Protein AF-A0A2V4MYR5-F1 (afdb_monomer_lite)

Sequence (135 aa):
MKLALVRPETSTVPAGGVGLDTWQRWLEDAIDRDWRPTEWDAEALLFTGDPDNPRTRAYVCRTVSCSTVVHTRSFCTKCMEKFKASGLSAEVFAAQYDRRAVVTKAGQAPSRCRVERGDAHCGYPSSAKGICVEH

Structure (mmCIF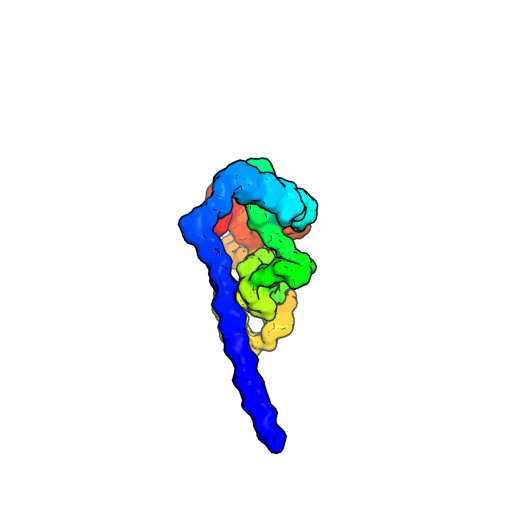, N/CA/C/O backbone):
data_AF-A0A2V4MYR5-F1
#
_entry.id   AF-A0A2V4MYR5-F1
#
loop_
_atom_site.group_PDB
_atom_site.id
_atom_site.type_symbol
_atom_site.label_atom_id
_atom_site.label_alt_id
_atom_site.label_comp_id
_atom_site.label_asym_id
_atom_site.label_entity_id
_atom_site.label_seq_id
_atom_site.pdbx_PDB_ins_code
_atom_site.Cartn_x
_atom_site.Cartn_y
_atom_site.Cartn_z
_atom_site.occupancy
_atom_site.B_iso_or_equiv
_atom_site.auth_seq_id
_atom_site.auth_comp_id
_atom_site.auth_asym_id
_atom_site.auth_atom_id
_atom_site.pdbx_PDB_model_num
ATOM 1 N N . MET A 1 1 ? 44.864 -32.798 9.128 1.00 43.50 1 MET A N 1
ATOM 2 C CA . MET A 1 1 ? 44.105 -32.321 7.950 1.00 43.50 1 MET A CA 1
ATOM 3 C C . MET A 1 1 ? 44.627 -30.944 7.569 1.00 43.50 1 MET A C 1
ATOM 5 O O . MET A 1 1 ? 44.520 -30.039 8.383 1.00 43.50 1 MET A O 1
ATOM 9 N N . LYS A 1 2 ? 45.262 -30.792 6.400 1.00 41.47 2 LYS A N 1
ATOM 10 C CA . LYS A 1 2 ? 45.680 -29.480 5.878 1.00 41.47 2 LYS A CA 1
ATOM 11 C C . LYS A 1 2 ? 44.521 -28.902 5.062 1.00 41.47 2 LYS A C 1
ATOM 13 O O . LYS A 1 2 ? 44.135 -29.505 4.068 1.00 41.47 2 LYS A O 1
ATOM 18 N N . LEU A 1 3 ? 43.973 -27.768 5.494 1.00 42.84 3 LEU A N 1
ATOM 19 C CA . LEU A 1 3 ? 43.072 -26.956 4.677 1.00 42.84 3 LEU A CA 1
ATOM 20 C C . LEU A 1 3 ? 43.884 -26.339 3.533 1.00 42.84 3 LEU A C 1
ATOM 22 O O . LEU A 1 3 ? 44.833 -25.595 3.777 1.00 42.84 3 LEU A O 1
ATOM 26 N N . ALA A 1 4 ? 43.530 -26.676 2.295 1.00 49.75 4 ALA A N 1
ATOM 27 C CA . ALA A 1 4 ? 44.041 -25.991 1.118 1.00 49.75 4 ALA A CA 1
ATOM 28 C C . ALA A 1 4 ? 43.312 -24.648 0.984 1.00 49.75 4 ALA A C 1
ATOM 30 O O . ALA A 1 4 ? 42.090 -24.606 0.854 1.00 49.75 4 ALA A O 1
ATOM 31 N N . LEU A 1 5 ? 44.065 -23.550 1.036 1.00 52.22 5 LEU A N 1
ATOM 32 C CA . LEU A 1 5 ? 43.575 -22.230 0.658 1.00 52.22 5 LEU A CA 1
ATOM 33 C C . LEU A 1 5 ? 43.336 -22.232 -0.856 1.00 52.22 5 LEU A C 1
ATOM 35 O O . LEU A 1 5 ? 44.287 -22.271 -1.637 1.00 52.22 5 LEU A O 1
ATOM 39 N N . VAL A 1 6 ? 42.069 -22.202 -1.266 1.00 58.16 6 VAL A N 1
ATOM 40 C CA . VAL A 1 6 ? 41.689 -21.927 -2.655 1.00 58.16 6 VAL A CA 1
ATOM 41 C C . VAL A 1 6 ? 42.077 -20.475 -2.943 1.00 58.16 6 VAL A C 1
ATOM 43 O O . VAL A 1 6 ? 41.548 -19.552 -2.325 1.00 58.16 6 VAL A O 1
ATOM 46 N N . ARG A 1 7 ? 43.052 -20.263 -3.834 1.00 58.53 7 ARG A N 1
ATOM 47 C CA . ARG A 1 7 ? 43.375 -18.921 -4.340 1.00 58.53 7 ARG A CA 1
ATOM 48 C C . ARG A 1 7 ? 42.196 -18.440 -5.194 1.00 58.53 7 ARG A C 1
ATOM 50 O O . ARG A 1 7 ? 41.736 -19.223 -6.021 1.00 58.53 7 ARG A O 1
ATOM 57 N N . PRO A 1 8 ? 41.724 -17.191 -5.043 1.00 53.50 8 PRO A N 1
ATOM 58 C CA . PRO A 1 8 ? 40.751 -16.645 -5.974 1.00 53.50 8 PRO A CA 1
ATOM 59 C C . PRO A 1 8 ? 41.404 -16.583 -7.355 1.00 53.50 8 PRO A C 1
ATOM 61 O O . PRO A 1 8 ? 42.476 -15.992 -7.518 1.00 53.50 8 PRO A O 1
ATOM 64 N N . GLU A 1 9 ? 40.789 -17.236 -8.336 1.00 53.41 9 GLU A N 1
ATOM 65 C CA . GLU A 1 9 ? 41.165 -17.069 -9.731 1.00 53.41 9 GLU A CA 1
ATOM 66 C C . GLU A 1 9 ? 40.934 -15.603 -10.093 1.00 53.41 9 GLU A C 1
ATOM 68 O O . GLU A 1 9 ? 39.824 -15.074 -10.008 1.00 53.41 9 GLU A O 1
ATOM 73 N N . THR A 1 10 ? 42.015 -14.909 -10.435 1.00 54.22 10 THR A N 1
ATOM 74 C CA . THR A 1 10 ? 41.955 -13.564 -10.994 1.00 54.22 10 THR A CA 1
ATOM 75 C C . THR A 1 10 ? 41.253 -13.644 -12.342 1.00 54.22 10 THR A C 1
ATOM 77 O O . THR A 1 10 ? 41.885 -13.940 -13.356 1.00 54.22 10 THR A O 1
ATOM 80 N N . SER A 1 11 ? 39.945 -13.383 -12.343 1.00 53.16 11 SER A N 1
ATOM 81 C CA . SER A 1 11 ? 39.173 -13.121 -13.553 1.00 53.16 11 SER A CA 1
ATOM 82 C C . SER A 1 11 ? 39.761 -11.883 -14.225 1.00 53.16 11 SER A C 1
ATOM 84 O O . SER A 1 11 ? 39.562 -10.753 -13.778 1.00 53.16 11 SER A O 1
ATOM 86 N N . THR A 1 12 ? 40.546 -12.098 -15.276 1.00 51.66 12 THR A N 1
ATOM 87 C CA . THR A 1 12 ? 41.068 -11.036 -16.133 1.00 51.66 12 THR A CA 1
ATOM 88 C C . THR A 1 12 ? 39.915 -10.525 -16.987 1.00 51.66 12 THR A C 1
ATOM 90 O O . THR A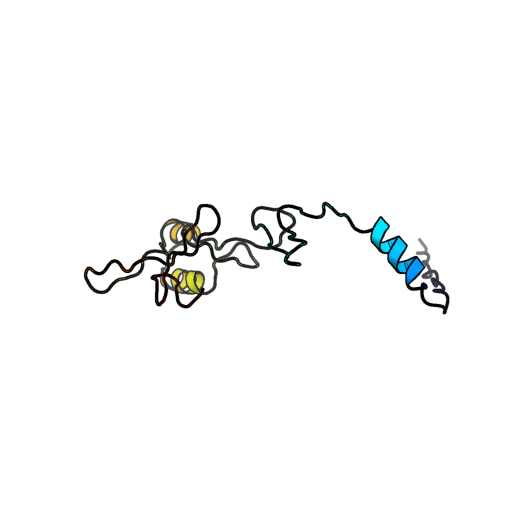 1 12 ? 39.597 -11.082 -18.031 1.00 51.66 12 THR A O 1
ATOM 93 N N . VAL A 1 13 ? 39.243 -9.473 -16.517 1.00 60.22 13 VAL A N 1
ATOM 94 C CA . VAL A 1 13 ? 38.297 -8.724 -17.350 1.00 60.22 13 VAL A CA 1
ATOM 95 C C . VAL A 1 13 ? 39.127 -7.982 -18.406 1.00 60.22 13 VAL A C 1
ATOM 97 O O . VAL A 1 13 ? 39.997 -7.194 -18.024 1.00 60.22 13 VAL A O 1
ATOM 100 N N . PRO A 1 14 ? 38.942 -8.235 -19.714 1.00 59.19 14 PRO A N 1
ATOM 101 C CA . PRO A 1 14 ? 39.683 -7.519 -20.743 1.00 59.19 14 PRO A CA 1
ATOM 102 C C . PRO A 1 14 ? 39.394 -6.014 -20.651 1.00 59.19 14 PRO A C 1
ATOM 104 O O . PRO A 1 14 ? 38.256 -5.596 -20.463 1.00 59.19 14 PRO A O 1
ATOM 107 N N . ALA A 1 15 ? 40.437 -5.194 -20.798 1.00 59.56 15 ALA A N 1
ATOM 108 C CA . ALA A 1 15 ? 40.389 -3.734 -20.645 1.00 59.56 15 ALA A CA 1
ATOM 109 C C . ALA A 1 15 ? 39.614 -2.989 -21.758 1.00 59.56 15 ALA A C 1
ATOM 111 O O . ALA A 1 15 ? 39.602 -1.761 -21.788 1.00 59.56 15 ALA A O 1
ATOM 112 N N . GLY A 1 16 ? 38.966 -3.714 -22.672 1.00 63.62 16 GLY A N 1
ATOM 113 C CA . GLY A 1 16 ? 37.996 -3.167 -23.612 1.00 63.62 16 GLY A CA 1
ATOM 114 C C . GLY A 1 16 ? 36.600 -3.478 -23.098 1.00 63.62 16 GLY A C 1
ATOM 115 O O . GLY A 1 16 ? 36.233 -4.647 -23.007 1.00 63.62 16 GLY A O 1
ATOM 116 N N . GLY A 1 17 ? 35.831 -2.448 -22.743 1.00 67.12 17 GLY A N 1
ATOM 117 C CA . GLY A 1 17 ? 34.421 -2.628 -22.405 1.00 67.12 17 GLY A CA 1
ATOM 118 C C . GLY A 1 17 ? 33.679 -3.382 -23.513 1.00 67.12 17 GLY A C 1
ATOM 119 O O . GLY A 1 17 ? 34.052 -3.321 -24.685 1.00 67.12 17 GLY A O 1
ATOM 120 N N . VAL A 1 18 ? 32.621 -4.105 -23.149 1.00 79.25 18 VAL A N 1
ATOM 121 C CA . VAL A 1 18 ? 31.697 -4.677 -24.135 1.00 79.25 18 VAL A CA 1
ATOM 122 C C . VAL A 1 18 ? 31.158 -3.550 -25.015 1.00 79.25 18 VAL A C 1
ATOM 124 O O . VAL A 1 18 ? 30.590 -2.585 -24.508 1.00 79.25 18 VAL A O 1
ATOM 127 N N . GLY A 1 19 ? 31.363 -3.657 -26.332 1.00 87.44 19 GLY A N 1
ATOM 128 C CA . GLY A 1 19 ? 30.783 -2.714 -27.287 1.00 87.44 19 GLY A CA 1
ATOM 129 C C . GLY A 1 19 ? 29.263 -2.661 -27.124 1.00 87.44 19 GLY A C 1
ATOM 130 O O . GLY A 1 19 ? 28.642 -3.693 -26.854 1.00 87.44 19 GLY A O 1
ATOM 131 N N . LEU A 1 20 ? 28.675 -1.471 -27.283 1.00 88.44 20 LEU A N 1
ATOM 132 C CA . LEU A 1 20 ? 27.252 -1.228 -27.017 1.00 88.44 20 LEU A CA 1
ATOM 133 C C . LEU A 1 20 ? 26.336 -2.206 -27.768 1.00 88.44 20 LEU A C 1
ATOM 135 O O . LEU A 1 20 ? 25.428 -2.754 -27.159 1.00 88.44 20 LEU A O 1
ATOM 139 N N . ASP A 1 21 ? 26.632 -2.528 -29.028 1.00 90.44 21 ASP A N 1
ATOM 140 C CA . ASP A 1 21 ? 25.829 -3.469 -29.829 1.00 90.44 21 ASP A CA 1
ATOM 141 C C . ASP A 1 21 ? 25.882 -4.912 -29.303 1.00 90.44 21 ASP A C 1
ATOM 143 O O . ASP A 1 21 ? 24.924 -5.682 -29.395 1.00 90.44 21 ASP A O 1
ATOM 147 N N . THR A 1 22 ? 27.030 -5.320 -28.762 1.00 90.62 22 THR A N 1
ATOM 148 C CA . THR A 1 22 ? 27.188 -6.642 -28.142 1.00 90.62 22 THR A CA 1
ATOM 149 C C . THR A 1 22 ? 26.451 -6.690 -26.815 1.00 90.62 22 THR A C 1
ATOM 151 O O . THR A 1 22 ? 25.773 -7.674 -26.528 1.00 90.62 22 THR A O 1
ATOM 154 N N . TRP A 1 23 ? 26.539 -5.615 -26.037 1.00 88.81 23 TRP A N 1
ATOM 155 C CA . TRP A 1 23 ? 25.783 -5.478 -24.805 1.00 88.81 23 TRP A CA 1
ATOM 156 C C . TRP A 1 23 ? 24.269 -5.471 -25.082 1.00 88.81 23 TRP A C 1
ATOM 158 O O . TRP A 1 23 ? 23.521 -6.150 -24.383 1.00 88.81 23 TRP A O 1
ATOM 168 N N . GLN A 1 24 ? 23.810 -4.766 -26.122 1.00 91.44 24 GLN A N 1
ATOM 169 C CA . GLN A 1 24 ? 22.384 -4.630 -26.432 1.00 91.44 24 GLN A CA 1
ATOM 170 C C . GLN A 1 24 ? 21.779 -5.969 -26.841 1.00 91.44 24 GLN A C 1
ATOM 172 O O . GLN A 1 24 ? 20.750 -6.358 -26.298 1.00 91.44 24 GLN A O 1
ATOM 177 N N . ARG A 1 25 ? 22.451 -6.711 -27.728 1.00 91.94 25 ARG A N 1
ATOM 178 C CA . ARG A 1 25 ? 22.014 -8.064 -28.105 1.00 91.94 25 ARG A CA 1
ATOM 179 C C . ARG A 1 25 ? 21.956 -9.000 -26.906 1.00 91.94 25 ARG A C 1
ATOM 181 O O . ARG A 1 25 ? 21.029 -9.792 -26.801 1.00 91.94 25 ARG A O 1
ATOM 188 N N . TRP A 1 26 ? 22.931 -8.900 -26.001 1.00 92.44 26 TRP A N 1
ATOM 189 C CA . TRP A 1 26 ? 22.900 -9.681 -24.769 1.00 92.44 26 TRP A CA 1
ATOM 190 C C . TRP A 1 26 ? 21.685 -9.324 -23.910 1.00 92.44 26 TRP A C 1
ATOM 192 O O . TRP A 1 26 ? 21.023 -10.218 -23.402 1.00 92.44 26 TRP A O 1
ATOM 202 N N . LEU A 1 27 ? 21.349 -8.040 -23.782 1.00 90.38 27 LEU A N 1
ATOM 203 C CA . LEU A 1 27 ? 20.150 -7.623 -23.061 1.00 90.38 27 LEU A CA 1
ATOM 204 C C . LEU A 1 27 ? 18.858 -8.115 -23.702 1.00 90.38 27 LEU A C 1
ATOM 206 O O . LEU A 1 27 ? 17.962 -8.552 -22.991 1.00 90.38 27 LEU A O 1
ATOM 210 N N . GLU A 1 28 ? 18.741 -8.017 -25.022 1.00 89.06 28 GLU A N 1
ATOM 211 C CA . GLU A 1 28 ? 17.548 -8.464 -25.743 1.00 89.06 28 GLU A CA 1
ATOM 212 C C . GLU A 1 28 ? 17.285 -9.963 -25.542 1.00 89.06 28 GLU A C 1
ATOM 214 O O . GLU A 1 28 ? 16.122 -10.360 -25.485 1.00 89.06 28 GLU A O 1
ATOM 219 N N . ASP A 1 29 ? 18.350 -10.758 -25.402 1.00 90.81 29 ASP A N 1
ATOM 220 C CA . ASP A 1 29 ? 18.305 -12.195 -25.107 1.00 90.81 29 ASP A CA 1
ATOM 221 C C . ASP A 1 29 ? 18.092 -12.490 -23.609 1.00 90.81 29 ASP A C 1
ATOM 223 O O . ASP A 1 29 ? 17.385 -13.425 -23.241 1.00 90.81 29 ASP A O 1
ATOM 227 N N . ALA A 1 30 ? 18.673 -11.674 -22.724 1.00 90.12 30 ALA A N 1
ATOM 228 C CA . ALA A 1 30 ? 18.618 -11.873 -21.275 1.00 90.12 30 ALA A CA 1
ATOM 229 C C . ALA A 1 30 ? 17.360 -11.290 -20.603 1.00 90.12 30 ALA A C 1
ATOM 231 O O . ALA A 1 30 ? 17.060 -11.649 -19.460 1.00 90.12 30 ALA A O 1
ATOM 232 N N . ILE A 1 31 ? 16.641 -10.373 -21.259 1.00 87.88 31 ILE A N 1
ATOM 233 C CA . ILE A 1 31 ? 15.403 -9.792 -20.730 1.00 87.88 31 ILE A CA 1
ATOM 234 C C . ILE A 1 31 ? 14.271 -10.814 -20.835 1.00 87.88 31 ILE A C 1
ATOM 236 O O . ILE A 1 31 ? 13.813 -11.172 -21.918 1.00 87.88 31 ILE A O 1
ATOM 240 N N . ASP A 1 32 ? 13.747 -11.201 -19.677 1.00 86.62 32 ASP A N 1
ATOM 241 C CA . ASP A 1 32 ? 12.459 -11.874 -19.574 1.00 86.62 32 ASP A CA 1
ATOM 242 C C . ASP A 1 32 ? 11.338 -10.870 -19.896 1.00 86.62 32 ASP A C 1
ATOM 244 O O . ASP A 1 32 ? 11.035 -9.970 -19.109 1.00 86.62 32 ASP A O 1
ATOM 248 N N . ARG A 1 33 ? 10.748 -10.996 -21.091 1.00 80.62 33 ARG A N 1
ATOM 249 C CA . ARG A 1 33 ? 9.660 -10.120 -21.564 1.00 80.62 33 ARG A CA 1
ATOM 250 C C . ARG A 1 33 ? 8.356 -10.342 -20.807 1.00 80.62 33 ARG A C 1
ATOM 252 O O . ARG A 1 33 ? 7.545 -9.423 -20.734 1.00 80.62 33 ARG A O 1
ATOM 259 N N . ASP A 1 34 ? 8.203 -11.519 -20.212 1.00 83.25 34 ASP A N 1
ATOM 260 C CA . ASP A 1 34 ? 7.048 -11.906 -19.413 1.00 83.25 34 ASP A CA 1
ATOM 261 C C . ASP A 1 34 ? 7.365 -11.791 -17.914 1.00 83.25 34 ASP A C 1
ATOM 263 O O . ASP A 1 34 ? 6.745 -12.442 -17.066 1.00 83.25 34 ASP A O 1
ATOM 267 N N . TRP A 1 35 ? 8.334 -10.940 -17.553 1.00 86.56 35 TRP A N 1
ATOM 268 C CA . TRP A 1 35 ? 8.677 -10.702 -16.163 1.00 86.56 35 TRP A CA 1
ATOM 269 C C . TRP A 1 35 ? 7.533 -9.993 -15.435 1.00 86.56 35 TRP A C 1
ATOM 271 O O . TRP A 1 35 ? 7.370 -8.776 -15.504 1.00 86.56 35 TRP A O 1
ATOM 281 N N . ARG A 1 36 ? 6.763 -10.783 -14.678 1.00 89.94 36 ARG A N 1
ATOM 282 C CA . ARG A 1 36 ? 5.662 -10.331 -13.807 1.00 89.94 36 ARG A CA 1
ATOM 283 C C . ARG A 1 36 ? 4.628 -9.484 -14.572 1.00 89.94 36 ARG A C 1
ATOM 285 O O . ARG A 1 36 ? 4.417 -8.324 -14.225 1.00 89.94 36 ARG A O 1
ATOM 292 N N . PRO A 1 37 ? 3.926 -10.061 -15.560 1.00 87.38 37 PRO A N 1
ATOM 293 C CA . PRO A 1 37 ? 3.120 -9.311 -16.527 1.00 87.38 37 PRO A CA 1
ATOM 294 C C . PRO A 1 37 ? 1.895 -8.617 -15.908 1.00 87.38 37 PRO A C 1
ATOM 296 O O . PRO A 1 37 ? 1.325 -7.717 -16.508 1.00 87.38 37 PRO A O 1
ATOM 299 N N . THR A 1 38 ? 1.477 -9.022 -14.705 1.00 87.56 38 THR A N 1
ATOM 300 C CA . THR A 1 38 ? 0.380 -8.388 -13.953 1.00 87.56 38 THR A CA 1
ATOM 301 C C . THR A 1 38 ? 0.845 -7.245 -13.049 1.00 87.56 38 THR A C 1
ATOM 303 O O . THR A 1 38 ? 0.018 -6.548 -12.471 1.00 87.56 38 THR A O 1
ATOM 306 N N . GLU A 1 39 ? 2.156 -7.078 -12.877 1.00 89.81 39 GLU A N 1
ATOM 307 C CA . GLU A 1 39 ? 2.767 -6.100 -11.971 1.00 89.81 39 GLU A CA 1
ATOM 308 C C . GLU A 1 39 ? 3.679 -5.122 -12.714 1.00 89.81 39 GLU A C 1
ATOM 310 O O . GLU A 1 39 ? 3.880 -4.004 -12.252 1.00 89.81 39 GLU A O 1
ATOM 315 N N . TRP A 1 40 ? 4.245 -5.522 -13.851 1.00 89.88 40 TRP A N 1
ATOM 316 C CA . TRP A 1 40 ? 5.036 -4.664 -14.721 1.00 89.88 40 TRP A CA 1
ATOM 317 C C . TRP A 1 40 ? 4.183 -4.115 -15.868 1.00 89.88 40 TRP A C 1
ATOM 319 O O . TRP A 1 40 ? 3.690 -4.871 -16.701 1.00 89.88 40 TRP A O 1
ATOM 329 N N . ASP A 1 41 ? 4.051 -2.792 -15.924 1.00 85.31 41 ASP A N 1
ATOM 330 C CA . ASP A 1 41 ? 3.449 -2.057 -17.033 1.00 85.31 41 ASP A CA 1
ATOM 331 C C . ASP A 1 41 ? 4.564 -1.425 -17.878 1.00 85.31 41 ASP A C 1
ATOM 333 O O . ASP A 1 41 ? 5.225 -0.469 -17.461 1.00 85.31 41 ASP A O 1
ATOM 337 N N . ALA A 1 42 ? 4.789 -1.981 -19.069 1.00 84.12 42 ALA A N 1
ATOM 338 C CA . ALA A 1 42 ? 5.835 -1.526 -19.978 1.00 84.12 42 ALA A CA 1
ATOM 339 C C . ALA A 1 42 ? 5.503 -0.193 -20.670 1.00 84.12 42 ALA A C 1
ATOM 341 O O . ALA A 1 42 ? 6.426 0.525 -21.054 1.00 84.12 42 ALA A O 1
ATOM 342 N N . GLU A 1 43 ? 4.222 0.148 -20.829 1.00 85.06 43 GLU A N 1
ATOM 343 C CA . GLU A 1 43 ? 3.806 1.415 -21.440 1.00 85.06 43 GLU A CA 1
ATOM 344 C C . GLU A 1 43 ? 4.028 2.568 -20.456 1.00 85.06 43 GLU A C 1
ATOM 346 O O . GLU A 1 43 ? 4.602 3.599 -20.813 1.00 85.06 43 GLU A O 1
ATOM 351 N N . ALA A 1 44 ? 3.654 2.362 -19.192 1.00 85.25 44 ALA A N 1
ATOM 352 C CA . ALA A 1 44 ? 3.866 3.335 -18.123 1.00 85.25 44 ALA A CA 1
ATOM 353 C C . 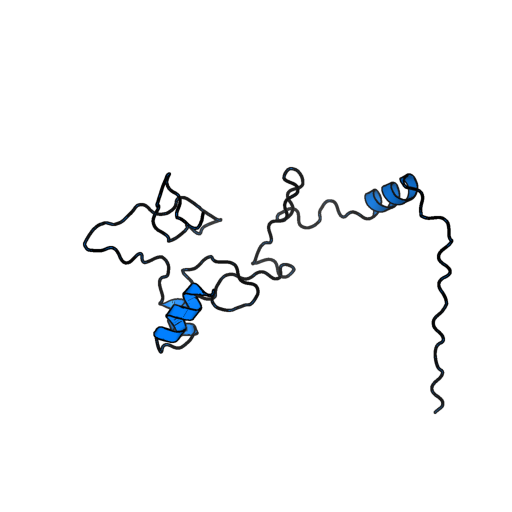ALA A 1 44 ? 5.282 3.294 -17.515 1.00 85.25 44 ALA A C 1
ATOM 355 O O . ALA A 1 44 ? 5.606 4.141 -16.678 1.00 85.25 44 ALA A O 1
ATOM 356 N N . LEU A 1 45 ? 6.113 2.315 -17.899 1.00 83.75 45 LEU A N 1
ATOM 357 C CA . LEU A 1 45 ? 7.406 2.000 -17.270 1.00 83.75 45 LEU A CA 1
ATOM 358 C C . LEU A 1 45 ? 7.289 1.864 -15.741 1.00 83.75 45 LEU A C 1
ATOM 360 O O . LEU A 1 45 ? 8.147 2.333 -14.984 1.00 83.75 45 LEU A O 1
ATOM 364 N N . LEU A 1 46 ? 6.198 1.248 -15.280 1.00 85.94 46 LEU A N 1
ATOM 365 C CA . LEU A 1 46 ? 5.804 1.226 -13.878 1.00 85.94 46 LEU A CA 1
ATOM 366 C C . LEU A 1 46 ? 5.732 -0.203 -13.349 1.00 85.94 46 LEU A C 1
ATOM 368 O O . LEU A 1 46 ? 5.016 -1.051 -13.869 1.00 85.94 46 LEU A O 1
ATOM 372 N N . PHE A 1 47 ? 6.414 -0.437 -12.230 1.00 87.62 47 PHE A N 1
ATOM 373 C CA . PHE A 1 47 ? 6.242 -1.648 -11.441 1.00 87.62 47 PHE A CA 1
ATOM 374 C C . PHE A 1 47 ? 5.259 -1.401 -10.285 1.00 87.62 47 PHE A C 1
ATOM 376 O O . PHE A 1 47 ? 5.544 -0.627 -9.367 1.00 87.62 47 PHE A O 1
ATOM 383 N N . THR A 1 48 ? 4.127 -2.100 -10.303 1.00 86.75 48 THR A N 1
ATOM 384 C CA . THR A 1 48 ? 3.115 -2.124 -9.244 1.00 86.75 48 THR A CA 1
ATOM 385 C C . THR A 1 48 ? 3.157 -3.474 -8.544 1.00 86.75 48 THR A C 1
ATOM 387 O O . THR A 1 48 ? 2.570 -4.445 -9.005 1.00 86.75 48 THR A O 1
ATOM 390 N N . GLY A 1 49 ? 3.860 -3.535 -7.414 1.00 86.69 49 GLY A N 1
ATOM 391 C CA . GLY A 1 49 ? 3.982 -4.772 -6.650 1.00 86.69 49 GLY A CA 1
ATOM 392 C C . GLY A 1 49 ? 2.645 -5.245 -6.082 1.00 86.69 49 GLY A C 1
ATOM 393 O O . GLY A 1 49 ? 1.992 -4.508 -5.342 1.00 86.69 49 GLY A O 1
ATOM 394 N N . ASP A 1 50 ? 2.298 -6.491 -6.375 1.00 85.25 50 ASP A N 1
ATOM 395 C CA . ASP A 1 50 ? 1.163 -7.209 -5.804 1.00 85.25 50 ASP A CA 1
ATOM 396 C C . ASP A 1 50 ? 1.546 -7.760 -4.416 1.00 85.25 50 ASP A C 1
ATOM 398 O O . ASP A 1 50 ? 2.456 -8.593 -4.339 1.00 85.25 50 ASP A O 1
ATOM 402 N N . PRO A 1 51 ? 0.907 -7.313 -3.315 1.00 85.62 51 PRO A N 1
ATOM 403 C CA . PRO A 1 51 ? 1.170 -7.822 -1.968 1.00 85.62 51 PRO A CA 1
ATOM 404 C C . PRO A 1 51 ? 0.857 -9.312 -1.771 1.00 85.62 51 PRO A C 1
ATOM 406 O O . PRO A 1 51 ? 1.387 -9.910 -0.830 1.00 85.62 51 PRO A O 1
ATOM 409 N N . ASP A 1 52 ? 0.014 -9.903 -2.621 1.00 85.31 52 ASP A N 1
ATOM 410 C CA . ASP A 1 52 ? -0.331 -11.326 -2.560 1.00 85.31 52 ASP A CA 1
ATOM 411 C C . ASP A 1 52 ? 0.684 -12.197 -3.319 1.00 85.31 52 ASP A C 1
ATOM 413 O O . ASP A 1 52 ? 0.786 -13.406 -3.079 1.00 85.31 52 ASP A O 1
ATOM 417 N N . ASN A 1 53 ? 1.522 -11.593 -4.169 1.00 87.75 53 ASN A N 1
ATOM 418 C CA . ASN A 1 53 ? 2.604 -12.306 -4.828 1.00 87.75 53 ASN A CA 1
ATOM 419 C C . ASN A 1 53 ? 3.766 -12.567 -3.844 1.00 87.75 53 ASN A C 1
ATOM 421 O O . ASN A 1 53 ? 4.385 -11.619 -3.350 1.00 87.75 53 ASN A O 1
ATOM 425 N N . PRO A 1 54 ? 4.174 -13.832 -3.606 1.00 88.12 54 PRO A N 1
ATOM 426 C CA . PRO A 1 54 ? 5.232 -14.170 -2.647 1.00 88.12 54 PRO A CA 1
ATOM 427 C C . PRO A 1 54 ? 6.613 -13.600 -3.006 1.00 88.12 54 PRO A C 1
ATOM 429 O O . PRO A 1 54 ? 7.496 -13.547 -2.146 1.00 88.12 54 PRO A O 1
ATOM 432 N N . ARG A 1 55 ? 6.823 -13.176 -4.260 1.00 88.19 55 ARG A N 1
ATOM 433 C CA . ARG A 1 55 ? 8.051 -12.499 -4.711 1.00 88.19 55 ARG A CA 1
ATOM 434 C C . ARG A 1 55 ? 8.047 -10.998 -4.392 1.00 88.19 55 ARG A C 1
ATOM 436 O O . ARG A 1 55 ? 9.107 -10.374 -4.449 1.00 88.19 55 ARG A O 1
ATOM 443 N N . THR A 1 56 ? 6.905 -10.413 -4.024 1.00 89.00 56 THR A N 1
ATOM 444 C CA . THR A 1 56 ? 6.797 -9.017 -3.580 1.00 89.00 56 THR A CA 1
ATOM 445 C C . THR A 1 56 ? 7.005 -8.923 -2.074 1.00 89.00 56 THR A C 1
ATOM 447 O O . THR A 1 56 ? 6.271 -9.496 -1.277 1.00 89.00 56 THR A O 1
ATOM 450 N N . ARG A 1 57 ? 7.984 -8.122 -1.639 1.00 89.00 57 ARG A N 1
ATOM 451 C CA . ARG A 1 57 ? 8.167 -7.789 -0.214 1.00 89.00 57 ARG A CA 1
ATOM 452 C C . ARG A 1 57 ? 7.330 -6.578 0.201 1.00 89.00 57 ARG A C 1
ATOM 454 O O . ARG A 1 57 ? 7.848 -5.626 0.781 1.00 89.00 57 ARG A O 1
ATOM 461 N N . ALA A 1 58 ? 6.041 -6.634 -0.096 1.00 86.62 58 ALA A N 1
ATOM 462 C CA . ALA A 1 58 ? 5.047 -5.655 0.309 1.00 86.62 58 ALA A CA 1
ATOM 463 C C . ALA A 1 58 ? 3.895 -6.404 0.972 1.00 86.62 58 ALA A C 1
ATOM 465 O O . ALA A 1 58 ? 3.537 -7.495 0.549 1.00 86.62 58 ALA A O 1
ATOM 466 N N . TYR A 1 59 ? 3.336 -5.835 2.030 1.00 88.00 59 TYR A N 1
ATOM 467 C CA . TYR A 1 59 ? 2.252 -6.455 2.781 1.00 88.00 59 TYR A CA 1
ATOM 468 C C . TYR A 1 59 ? 1.171 -5.423 3.038 1.00 88.00 59 TYR A C 1
ATOM 470 O O . TYR A 1 59 ? 1.462 -4.236 3.164 1.00 88.00 59 TYR A O 1
ATOM 478 N N . VAL A 1 60 ? -0.073 -5.857 3.171 1.00 88.62 60 VAL A N 1
ATOM 479 C CA . VAL A 1 60 ? -1.141 -4.984 3.658 1.00 88.62 60 VAL A CA 1
ATOM 480 C C . VAL A 1 60 ? -1.050 -4.879 5.183 1.00 88.62 60 VAL A C 1
ATOM 482 O O . VAL A 1 60 ? -0.633 -5.815 5.870 1.00 88.62 60 VAL A O 1
ATOM 485 N N . CYS A 1 61 ? -1.399 -3.710 5.720 1.00 92.75 61 CYS A N 1
ATOM 486 C CA . CYS A 1 61 ? -1.534 -3.480 7.152 1.00 92.75 61 CYS A CA 1
ATOM 487 C C . CYS A 1 61 ? -2.364 -4.592 7.801 1.00 92.75 61 CYS A C 1
ATOM 489 O O . CYS A 1 61 ? -3.421 -4.960 7.300 1.00 92.75 61 CYS A O 1
ATOM 491 N N . ARG A 1 62 ? -1.927 -5.064 8.970 1.00 95.12 62 ARG A N 1
ATOM 492 C CA . ARG A 1 62 ? -2.616 -6.131 9.707 1.00 95.12 62 ARG A CA 1
ATOM 493 C C . ARG A 1 62 ? -4.081 -5.811 10.059 1.00 95.12 62 ARG A C 1
ATOM 495 O O . ARG A 1 62 ? -4.867 -6.732 10.233 1.00 95.12 62 ARG A O 1
ATOM 502 N N . THR A 1 63 ? -4.461 -4.539 10.193 1.00 94.94 63 THR A N 1
ATOM 503 C CA . THR A 1 63 ? -5.861 -4.152 10.438 1.00 94.94 63 THR A CA 1
ATOM 504 C C . THR A 1 63 ? -6.727 -4.472 9.219 1.00 94.94 63 THR A C 1
ATOM 506 O O . THR A 1 63 ? -6.517 -3.880 8.164 1.00 94.94 63 THR A O 1
ATOM 509 N N . VAL A 1 64 ? -7.752 -5.312 9.388 1.00 92.00 64 VAL A N 1
ATOM 510 C CA . VAL A 1 64 ? -8.594 -5.835 8.291 1.00 92.00 64 VAL A CA 1
ATOM 511 C C . VAL A 1 64 ? -9.229 -4.723 7.455 1.00 92.00 64 VAL A C 1
ATOM 513 O O . VAL A 1 64 ? -9.288 -4.809 6.231 1.00 92.00 64 VAL A O 1
ATOM 516 N N . SER A 1 65 ? -9.673 -3.634 8.084 1.00 87.94 65 SER A N 1
ATOM 517 C CA . SER A 1 65 ? -10.309 -2.535 7.351 1.00 87.94 65 SER A CA 1
ATOM 518 C C . SER A 1 65 ? -9.321 -1.551 6.701 1.00 87.94 65 SER A C 1
ATOM 520 O O . SER A 1 65 ? -9.736 -0.585 6.052 1.00 87.94 65 SER A O 1
ATOM 522 N N . CYS A 1 66 ? -8.012 -1.787 6.822 1.00 85.00 66 CYS A N 1
ATOM 523 C CA . CYS A 1 66 ? -6.953 -0.900 6.357 1.00 85.00 66 CYS A CA 1
ATOM 524 C C . CYS A 1 66 ? -6.173 -1.490 5.171 1.00 85.00 66 CYS A C 1
ATOM 526 O O . CYS A 1 66 ? -5.412 -2.431 5.335 1.00 85.00 66 CYS A O 1
ATOM 528 N N . SER A 1 67 ? -6.220 -0.829 4.013 1.00 85.50 67 SER A N 1
ATOM 529 C CA . SER A 1 67 ? -5.490 -1.229 2.796 1.00 85.50 67 SER A CA 1
ATOM 530 C C . SER A 1 67 ? -4.079 -0.630 2.648 1.00 85.50 67 SER A C 1
ATOM 532 O O . SER A 1 67 ? -3.455 -0.755 1.599 1.00 85.50 67 SER A O 1
ATOM 534 N N . THR A 1 68 ? -3.546 0.060 3.666 1.00 84.69 68 THR A N 1
ATOM 535 C CA . THR A 1 68 ? -2.196 0.651 3.588 1.00 84.69 68 THR A CA 1
ATOM 536 C C . THR A 1 68 ? -1.124 -0.426 3.439 1.00 84.69 68 THR A C 1
ATOM 538 O O . THR A 1 68 ? -1.054 -1.329 4.269 1.00 84.69 68 THR A O 1
ATOM 541 N N . VAL A 1 69 ? -0.253 -0.270 2.442 1.00 85.19 69 VAL A N 1
ATOM 542 C CA . VAL A 1 69 ? 0.902 -1.144 2.210 1.00 85.19 69 VAL A CA 1
ATOM 543 C C . VAL A 1 69 ? 2.041 -0.816 3.184 1.00 85.19 69 VAL A C 1
ATOM 545 O O . VAL A 1 69 ? 2.321 0.348 3.472 1.00 85.19 69 VAL A O 1
ATOM 548 N N . VAL A 1 70 ? 2.692 -1.851 3.703 1.00 87.88 70 VAL A N 1
ATOM 549 C CA . VAL A 1 70 ? 3.782 -1.821 4.682 1.00 87.88 70 VAL A CA 1
ATOM 550 C C . VAL A 1 70 ? 4.885 -2.814 4.286 1.00 87.88 70 VAL A C 1
ATOM 552 O O . VAL A 1 70 ? 4.665 -3.754 3.528 1.00 87.88 70 VAL A O 1
ATOM 555 N N . HIS A 1 71 ? 6.094 -2.620 4.816 1.00 86.25 71 HIS A N 1
ATOM 556 C CA . HIS A 1 71 ? 7.275 -3.438 4.494 1.00 86.25 71 HIS A CA 1
ATOM 557 C C . HIS A 1 71 ? 7.443 -4.676 5.404 1.00 86.25 71 HIS A C 1
ATOM 559 O O . HIS A 1 71 ? 8.343 -5.492 5.201 1.00 86.25 71 HIS A O 1
ATOM 565 N N . THR A 1 72 ? 6.581 -4.835 6.414 1.00 89.69 72 THR A N 1
ATOM 566 C CA . THR A 1 72 ? 6.514 -6.005 7.308 1.00 89.69 72 THR A CA 1
ATOM 567 C C . THR A 1 72 ? 5.065 -6.440 7.508 1.00 89.69 72 THR A C 1
ATOM 569 O O . THR A 1 72 ? 4.152 -5.651 7.296 1.00 89.69 72 THR A O 1
ATOM 572 N N . ARG A 1 73 ? 4.833 -7.673 7.975 1.00 90.56 73 ARG A N 1
ATOM 573 C CA . ARG A 1 73 ? 3.493 -8.194 8.323 1.00 90.56 73 ARG A CA 1
ATOM 574 C C . ARG A 1 73 ? 2.962 -7.608 9.648 1.00 90.56 73 ARG A C 1
ATOM 576 O O . ARG A 1 73 ? 2.693 -8.342 10.603 1.00 90.56 73 ARG A O 1
ATOM 583 N N . SER A 1 74 ? 2.863 -6.280 9.714 1.00 94.44 74 SER A N 1
ATOM 584 C CA . SER A 1 74 ? 2.564 -5.480 10.912 1.00 94.44 74 SER A CA 1
ATOM 585 C C . SER A 1 74 ? 1.490 -4.412 10.642 1.00 94.44 74 SER A C 1
ATOM 587 O O . SER A 1 74 ? 0.897 -4.348 9.565 1.00 94.44 74 SER A O 1
ATOM 589 N N . PHE A 1 75 ? 1.211 -3.571 11.636 1.00 95.12 75 PHE A N 1
ATOM 590 C CA . PHE A 1 75 ? 0.383 -2.380 11.476 1.00 95.12 75 PHE A CA 1
ATOM 591 C C . PHE A 1 75 ? 1.154 -1.262 10.764 1.00 95.12 75 PHE A C 1
ATOM 593 O O . PHE A 1 75 ? 2.356 -1.089 10.971 1.00 95.12 75 PHE A O 1
ATOM 600 N N . CYS A 1 76 ? 0.452 -0.442 9.981 1.00 93.38 76 CYS A N 1
ATOM 601 C CA . CYS A 1 76 ? 0.986 0.847 9.546 1.00 93.38 76 CYS A CA 1
ATOM 602 C C . CYS A 1 76 ? 1.126 1.803 10.744 1.00 93.38 76 CYS A C 1
ATOM 604 O O . CYS A 1 76 ? 0.497 1.593 11.782 1.00 93.38 76 CYS A O 1
ATOM 606 N N . THR A 1 77 ? 1.879 2.894 10.591 1.00 91.31 77 THR A N 1
ATOM 607 C CA . THR A 1 77 ? 2.125 3.872 11.667 1.00 91.31 77 THR A CA 1
ATOM 608 C C . THR A 1 77 ? 0.836 4.356 12.341 1.00 91.31 77 THR A C 1
ATOM 610 O O . THR A 1 77 ? 0.721 4.299 13.561 1.00 91.31 77 THR A O 1
ATOM 613 N N . LYS A 1 78 ? -0.186 4.720 11.554 1.00 90.12 78 LYS A N 1
ATOM 614 C CA . LYS A 1 78 ? -1.464 5.232 12.083 1.00 90.12 78 LYS A CA 1
ATOM 615 C C . LYS A 1 78 ? -2.254 4.160 12.852 1.00 90.12 78 LYS A C 1
ATOM 617 O O . LYS A 1 78 ? -2.809 4.435 13.912 1.00 90.12 78 LYS A O 1
ATOM 622 N N . CYS A 1 79 ? -2.301 2.924 12.345 1.00 92.31 79 CYS A N 1
ATOM 623 C CA . CYS A 1 79 ? -2.933 1.813 13.065 1.00 92.31 79 CYS A CA 1
ATOM 624 C C . CYS A 1 79 ? -2.143 1.436 14.322 1.00 92.31 79 CYS A C 1
ATOM 626 O O . CYS A 1 79 ? -2.750 1.128 15.340 1.00 92.31 79 CYS A O 1
ATOM 628 N N . MET A 1 80 ? -0.811 1.501 14.276 1.00 95.50 80 MET A N 1
ATOM 629 C CA . MET A 1 80 ? 0.063 1.208 15.412 1.00 95.50 80 MET A CA 1
ATOM 630 C C . MET A 1 80 ? -0.166 2.182 16.575 1.00 95.50 80 MET A C 1
ATOM 632 O O . MET A 1 80 ? -0.207 1.762 17.728 1.00 95.50 80 MET A O 1
ATOM 636 N N . GLU A 1 81 ? -0.351 3.473 16.298 1.00 93.56 81 GLU A N 1
ATOM 637 C CA . GLU A 1 81 ? -0.681 4.475 17.323 1.00 93.56 81 GLU A CA 1
ATOM 638 C C . GLU A 1 81 ? -2.001 4.156 18.032 1.00 93.56 81 GLU A C 1
ATOM 640 O O . GLU A 1 81 ? -2.080 4.173 19.261 1.00 93.56 81 GLU A O 1
ATOM 645 N N . LYS A 1 82 ? -3.035 3.809 17.260 1.00 94.50 82 LYS A N 1
ATOM 646 C CA . LYS A 1 82 ? -4.350 3.440 17.800 1.00 94.50 82 LYS A CA 1
ATOM 647 C C . LYS A 1 82 ? -4.318 2.107 18.536 1.00 94.50 82 LYS A C 1
ATOM 649 O O . LYS A 1 82 ? -4.938 1.990 19.588 1.00 94.50 82 LYS A O 1
ATOM 654 N N . PHE A 1 83 ? -3.543 1.148 18.040 1.00 96.00 83 PHE A N 1
ATOM 655 C CA . PHE A 1 83 ? -3.307 -0.127 18.704 1.00 96.00 83 PHE A CA 1
ATOM 656 C C . PHE A 1 83 ? -2.687 0.080 20.088 1.00 96.00 83 PHE A C 1
ATOM 658 O O . PHE A 1 83 ? -3.245 -0.389 21.079 1.00 96.00 83 PHE A O 1
ATOM 665 N N . LYS A 1 84 ? -1.603 0.862 20.176 1.00 95.44 84 LYS A N 1
ATOM 666 C CA . LYS A 1 84 ? -0.934 1.181 21.448 1.00 95.44 84 LYS A CA 1
ATOM 667 C C . LYS A 1 84 ? -1.874 1.833 22.464 1.00 95.44 84 LYS A C 1
ATOM 669 O O . LYS A 1 84 ? -1.765 1.552 23.650 1.00 95.44 84 LYS A O 1
ATOM 674 N N . ALA A 1 85 ? -2.802 2.670 22.003 1.00 93.56 85 ALA A N 1
ATOM 675 C CA . ALA A 1 85 ? -3.789 3.324 22.860 1.00 93.56 85 ALA A CA 1
ATOM 676 C C . ALA A 1 85 ? -4.972 2.419 23.260 1.00 93.56 85 ALA A C 1
ATOM 678 O O . ALA A 1 85 ? -5.709 2.764 24.177 1.00 93.56 85 ALA A O 1
ATOM 679 N N . SER A 1 86 ? -5.185 1.292 22.573 1.00 94.00 86 SER A N 1
ATOM 680 C CA . SER A 1 86 ? -6.386 0.466 22.752 1.00 94.00 86 SER A CA 1
ATOM 681 C C . SER A 1 86 ? -6.345 -0.455 23.973 1.00 94.00 86 SER A C 1
ATOM 683 O O . SER A 1 86 ? -7.396 -0.822 24.485 1.00 94.00 86 SER A O 1
ATOM 685 N N . GLY A 1 87 ? -5.151 -0.875 24.407 1.00 93.62 87 GLY A N 1
ATOM 686 C CA . GLY A 1 87 ? -4.986 -1.918 25.430 1.00 93.62 87 GLY A CA 1
ATOM 687 C C . GLY A 1 87 ? -5.450 -3.321 25.003 1.00 93.62 87 GLY A C 1
ATOM 688 O O . GLY A 1 87 ? -5.425 -4.241 25.815 1.00 93.62 87 GLY A O 1
ATOM 689 N N . LEU A 1 88 ? -5.871 -3.503 23.747 1.00 96.12 88 LEU A N 1
ATOM 690 C CA . LEU A 1 88 ? -6.296 -4.789 23.195 1.00 96.12 88 LEU A CA 1
ATOM 691 C C . LEU A 1 88 ? -5.086 -5.632 22.770 1.00 96.12 88 LEU A C 1
ATOM 693 O O . LEU A 1 88 ? -3.982 -5.118 22.587 1.00 96.12 88 LEU A O 1
ATOM 697 N N . SER A 1 89 ? -5.299 -6.930 22.538 1.00 97.12 89 SER A N 1
ATOM 698 C CA . SER A 1 89 ? -4.318 -7.737 21.805 1.00 97.12 89 SER A CA 1
ATOM 699 C C . SER A 1 89 ? -4.266 -7.327 20.331 1.00 97.12 89 SER A C 1
ATOM 701 O O . SER A 1 89 ? -5.206 -6.729 19.796 1.00 97.12 89 SER A O 1
ATOM 703 N N . ALA A 1 90 ? -3.163 -7.651 19.652 1.00 95.81 90 ALA A N 1
ATOM 704 C CA . ALA A 1 90 ? -2.980 -7.297 18.248 1.00 95.81 90 ALA A CA 1
ATOM 705 C C . ALA A 1 90 ? -4.057 -7.929 17.356 1.00 95.81 90 ALA A C 1
ATOM 707 O O . ALA A 1 90 ? -4.558 -7.269 16.450 1.00 95.81 90 ALA A O 1
ATOM 708 N N . GLU A 1 91 ? -4.436 -9.178 17.621 1.00 96.50 91 GLU A N 1
ATOM 709 C CA . GLU A 1 91 ? -5.454 -9.916 16.871 1.00 96.50 91 GLU A CA 1
ATOM 710 C C . GLU A 1 91 ? -6.836 -9.281 17.048 1.00 96.50 91 GLU A C 1
ATOM 712 O O . GLU A 1 91 ? -7.531 -9.024 16.065 1.00 96.50 91 GLU A O 1
ATOM 717 N N . VAL A 1 92 ? -7.208 -8.963 18.293 1.00 97.00 92 VAL A N 1
ATOM 718 C CA . VAL A 1 92 ? -8.502 -8.339 18.602 1.00 97.00 92 VAL A CA 1
ATOM 719 C C . VAL A 1 92 ? -8.576 -6.943 17.988 1.00 97.00 92 VAL A C 1
ATOM 721 O O . VAL A 1 92 ? -9.551 -6.621 17.310 1.00 97.00 92 VAL A O 1
ATOM 724 N N . PHE A 1 93 ? -7.522 -6.134 18.134 1.00 96.75 93 PHE A N 1
ATOM 725 C CA . PHE A 1 93 ? -7.461 -4.814 17.512 1.00 96.75 93 PHE A CA 1
ATOM 726 C C . PHE A 1 93 ? -7.537 -4.898 15.983 1.00 96.75 93 PHE A C 1
ATOM 728 O O . PHE A 1 93 ? -8.290 -4.154 15.362 1.00 96.75 93 PHE A O 1
ATOM 735 N N . ALA A 1 94 ? -6.776 -5.801 15.363 1.00 95.88 94 ALA A N 1
ATOM 736 C CA . ALA A 1 94 ? -6.740 -5.954 13.913 1.00 95.88 94 ALA A CA 1
ATOM 737 C C . ALA A 1 94 ? -8.108 -6.302 13.312 1.00 95.88 94 ALA A C 1
ATOM 739 O O . ALA A 1 94 ? -8.417 -5.831 12.215 1.00 95.88 94 ALA A O 1
ATOM 740 N N . ALA A 1 95 ? -8.901 -7.101 14.030 1.00 95.31 95 ALA A N 1
ATOM 741 C CA . ALA A 1 95 ? -10.235 -7.513 13.616 1.00 95.31 95 ALA A CA 1
ATOM 742 C C . ALA A 1 95 ? -11.309 -6.445 13.883 1.00 95.31 95 ALA A C 1
ATOM 744 O O . ALA A 1 95 ? -12.218 -6.284 13.074 1.00 95.31 95 ALA A O 1
ATOM 745 N N . GLN A 1 96 ? -11.224 -5.729 15.009 1.00 92.81 96 GLN A N 1
ATOM 746 C CA . GLN A 1 96 ? -12.304 -4.847 15.475 1.00 92.81 96 GLN A CA 1
ATOM 747 C C . GLN A 1 96 ? -12.104 -3.370 15.137 1.00 92.81 96 GLN A C 1
ATOM 749 O O . GLN A 1 96 ? -13.083 -2.634 15.013 1.00 92.81 96 GLN A O 1
ATOM 754 N N . TYR A 1 97 ? -10.857 -2.903 15.031 1.00 90.88 97 TYR A N 1
ATOM 755 C CA . TYR A 1 97 ? -10.595 -1.492 14.782 1.00 90.88 97 TYR A CA 1
ATOM 756 C C . TYR A 1 97 ? -10.963 -1.133 13.347 1.00 90.88 97 TYR A C 1
ATOM 758 O O . TYR A 1 97 ? -10.237 -1.458 12.403 1.00 90.88 97 TYR A O 1
ATOM 766 N N . ASP A 1 98 ? -12.066 -0.403 13.186 1.00 85.38 98 ASP A N 1
ATOM 767 C CA . ASP A 1 98 ? -12.440 0.104 11.881 1.00 85.38 98 ASP A CA 1
ATOM 768 C C . ASP A 1 98 ? -11.747 1.438 11.569 1.00 85.38 98 ASP A C 1
ATOM 770 O O . ASP A 1 98 ? -12.228 2.518 11.906 1.00 85.38 98 ASP A O 1
ATOM 774 N N . ARG A 1 99 ? -10.629 1.375 10.838 1.00 75.44 99 ARG A N 1
ATOM 775 C CA . ARG A 1 99 ? -9.960 2.564 10.288 1.00 75.44 99 ARG A CA 1
ATOM 776 C C . ARG A 1 99 ? -10.846 3.374 9.328 1.00 75.44 99 ARG A C 1
ATOM 778 O O . ARG A 1 99 ? -10.573 4.556 9.125 1.00 75.44 99 ARG A O 1
ATOM 785 N N . ARG A 1 100 ? -11.862 2.761 8.712 1.00 67.88 100 ARG A N 1
ATOM 786 C CA . ARG A 1 100 ? -12.799 3.415 7.782 1.00 67.88 100 ARG A CA 1
ATOM 787 C C . ARG A 1 100 ? -13.900 4.175 8.519 1.00 67.88 100 ARG A C 1
ATOM 789 O O . ARG A 1 100 ? -14.586 4.983 7.894 1.00 67.88 100 ARG A O 1
ATOM 796 N N . ALA A 1 101 ? -14.074 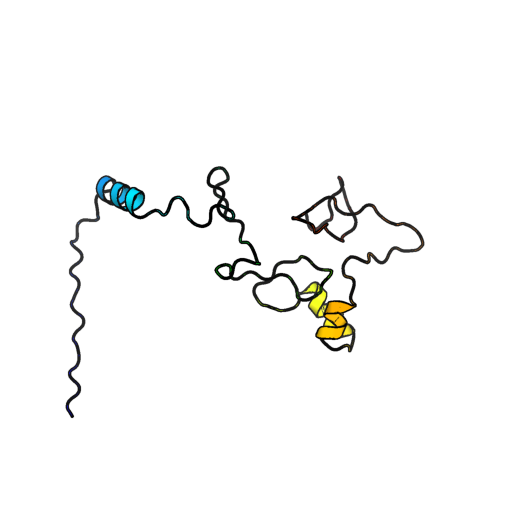3.936 9.819 1.00 60.69 101 ALA A N 1
ATOM 797 C CA . ALA A 1 101 ? -15.009 4.688 10.634 1.00 60.69 101 ALA A CA 1
ATOM 798 C C . ALA A 1 101 ? -14.470 6.112 10.823 1.00 60.69 101 ALA A C 1
ATOM 800 O O . ALA A 1 101 ? -13.692 6.415 11.729 1.00 60.69 101 ALA A O 1
ATOM 801 N N . VAL A 1 102 ? -14.873 7.006 9.925 1.00 54.38 102 VAL A N 1
ATOM 802 C CA . VAL A 1 102 ? -14.693 8.443 10.108 1.00 54.38 102 VAL A CA 1
ATOM 803 C C . VAL A 1 102 ? -15.572 8.844 11.286 1.00 54.38 102 VAL A C 1
ATOM 805 O O . VAL A 1 102 ? -16.794 8.756 11.208 1.00 54.38 102 VAL A O 1
ATOM 808 N N . VAL A 1 103 ? -14.962 9.271 12.393 1.00 51.09 103 VAL A N 1
ATOM 809 C CA . VAL A 1 103 ? -15.710 9.886 13.494 1.00 51.09 103 VAL A CA 1
ATOM 810 C C . VAL A 1 103 ? -16.215 11.231 12.996 1.00 51.09 103 VAL A C 1
ATOM 812 O O . VAL A 1 103 ? -15.475 12.210 12.910 1.00 51.09 103 VAL A O 1
ATOM 815 N N . THR A 1 104 ? -17.481 11.271 12.620 1.00 46.06 104 THR A N 1
ATOM 816 C CA . THR A 1 104 ? -18.149 12.489 12.183 1.00 46.06 104 THR A CA 1
ATOM 817 C C . THR A 1 104 ? -18.730 13.174 13.408 1.00 46.06 104 THR A C 1
ATOM 819 O O . THR A 1 104 ? -19.446 12.540 14.185 1.00 46.06 104 THR A O 1
ATOM 822 N N . LYS A 1 105 ? -18.464 14.472 13.595 1.00 45.69 105 LYS A N 1
ATOM 823 C CA . LYS A 1 105 ? -19.282 15.273 14.514 1.00 45.69 105 LYS A CA 1
ATOM 824 C C . LYS A 1 105 ? -20.737 15.184 14.028 1.00 45.69 105 LYS A C 1
ATOM 826 O O . LYS A 1 105 ? -21.007 15.557 12.896 1.00 45.69 105 LYS A O 1
ATOM 831 N N . ALA A 1 106 ? -21.613 14.628 14.867 1.00 45.53 106 ALA A N 1
ATOM 832 C CA . ALA A 1 106 ? -23.076 14.601 14.761 1.00 45.53 106 ALA A CA 1
ATOM 833 C C . ALA A 1 106 ? -23.669 14.583 13.329 1.00 45.53 106 ALA A C 1
ATOM 835 O O . ALA A 1 106 ? -23.979 15.623 12.756 1.00 45.53 106 ALA A O 1
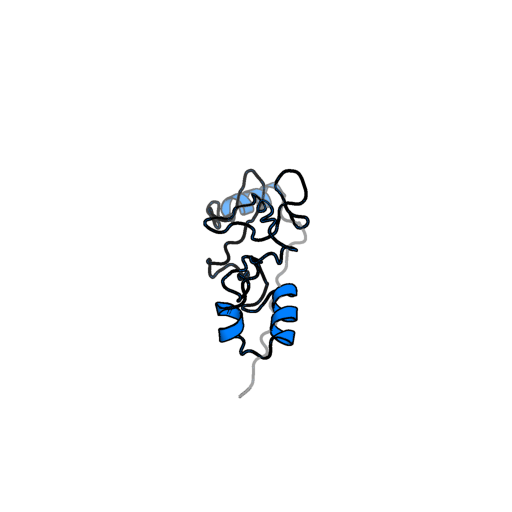ATOM 836 N N . GLY A 1 107 ? -23.906 13.386 12.782 1.00 48.66 107 GLY A N 1
ATOM 837 C CA . GLY A 1 107 ? -24.907 13.176 11.723 1.00 48.66 107 GLY A CA 1
ATOM 838 C C . GLY A 1 107 ? -24.506 13.502 10.280 1.00 48.66 107 GLY A C 1
ATOM 839 O O . GLY A 1 107 ? -25.301 13.259 9.377 1.00 48.66 107 GLY A O 1
ATOM 840 N N . GLN A 1 108 ? -23.296 13.996 10.020 1.00 52.78 108 GLN A N 1
ATOM 841 C CA . GLN A 1 108 ? -22.801 14.131 8.647 1.00 52.78 108 GLN A CA 1
ATOM 842 C C . GLN A 1 108 ? -22.048 12.869 8.243 1.00 52.78 108 GLN A C 1
ATOM 844 O O . GLN A 1 108 ? -20.981 12.632 8.778 1.00 52.78 108 GLN A O 1
ATOM 849 N N . ALA A 1 109 ? -22.553 12.080 7.294 1.00 58.91 109 ALA A N 1
ATOM 850 C CA . ALA A 1 109 ? -21.766 11.035 6.640 1.00 58.91 109 ALA A CA 1
ATOM 851 C C . ALA A 1 109 ? -21.066 11.651 5.411 1.00 58.91 109 ALA A C 1
ATOM 853 O O . ALA A 1 109 ? -21.699 11.761 4.359 1.00 58.91 109 ALA A O 1
ATOM 854 N N . PRO A 1 110 ? -19.808 12.128 5.515 1.00 66.31 110 PRO A N 1
ATOM 855 C CA . PRO A 1 110 ? -19.107 12.698 4.373 1.00 66.31 110 PRO A CA 1
ATOM 856 C C . PRO A 1 110 ? -18.964 11.644 3.275 1.00 66.31 110 PRO A C 1
ATOM 858 O O . PRO A 1 110 ? -18.773 10.455 3.551 1.00 66.31 110 PRO A O 1
ATOM 861 N N . SER A 1 111 ? -19.028 12.092 2.022 1.00 70.75 111 SER A N 1
ATOM 862 C CA . SER A 1 111 ? -18.724 11.241 0.878 1.00 70.75 111 SER A CA 1
ATOM 863 C C . SER A 1 111 ? -17.329 10.636 1.043 1.00 70.75 111 SER A C 1
ATOM 865 O O . SER A 1 111 ? -16.389 11.299 1.488 1.00 70.75 111 SER A O 1
ATOM 867 N N . ARG A 1 112 ? -17.194 9.347 0.730 1.00 76.50 112 ARG A N 1
ATOM 868 C CA . ARG A 1 112 ? -15.909 8.647 0.809 1.00 76.50 112 ARG A CA 1
ATOM 869 C C . ARG A 1 112 ? -14.996 9.087 -0.328 1.00 76.50 112 ARG A C 1
ATOM 871 O O . ARG A 1 112 ? -15.455 9.535 -1.376 1.00 76.50 112 ARG A O 1
ATOM 878 N N . CYS A 1 113 ? -13.697 8.939 -0.109 1.00 85.19 113 CYS A N 1
ATOM 879 C CA . CYS A 1 113 ? -12.714 9.036 -1.173 1.00 85.19 113 CYS A CA 1
ATOM 880 C C . CYS A 1 113 ? -13.021 7.994 -2.261 1.00 85.19 113 CYS A C 1
ATOM 882 O O . CYS A 1 113 ? -13.172 6.810 -1.966 1.00 85.19 113 CYS A O 1
ATOM 884 N N . ARG A 1 114 ? -13.092 8.442 -3.516 1.00 89.62 114 ARG A N 1
ATOM 885 C CA . ARG A 1 114 ? -13.446 7.642 -4.699 1.00 89.62 114 ARG A CA 1
ATOM 886 C C . ARG A 1 114 ? -12.335 6.707 -5.179 1.00 89.62 114 ARG A C 1
ATOM 888 O O . ARG A 1 114 ? -12.478 6.095 -6.225 1.00 89.62 114 ARG A O 1
ATOM 895 N N . VAL A 1 115 ? -11.190 6.679 -4.496 1.00 84.50 115 VAL A N 1
ATOM 896 C CA . VAL A 1 115 ? -10.062 5.826 -4.884 1.00 84.50 115 VAL A CA 1
ATOM 897 C C . VAL A 1 115 ? -10.379 4.383 -4.513 1.00 84.50 115 VAL A C 1
ATOM 899 O O . VAL A 1 115 ? -10.598 4.066 -3.339 1.00 84.50 115 VAL A O 1
ATOM 902 N N . GLU A 1 116 ? -10.349 3.530 -5.529 1.00 87.00 116 GLU A N 1
ATOM 903 C CA . GLU A 1 116 ? -10.601 2.093 -5.463 1.00 87.00 116 GLU A CA 1
ATOM 904 C C . GLU A 1 116 ? -9.326 1.348 -5.862 1.00 87.00 116 GLU A C 1
ATOM 906 O O . GLU A 1 116 ? -8.589 1.787 -6.749 1.00 87.00 116 GLU A O 1
ATOM 911 N N . ARG A 1 117 ? -9.031 0.244 -5.175 1.00 79.00 117 ARG A N 1
ATOM 912 C CA . ARG A 1 117 ? -7.959 -0.692 -5.536 1.00 79.00 117 ARG A CA 1
ATOM 913 C C . ARG A 1 117 ? -8.486 -2.112 -5.363 1.00 79.00 117 ARG A C 1
ATOM 915 O O . ARG A 1 117 ? -8.629 -2.569 -4.229 1.00 79.00 117 ARG A O 1
ATOM 922 N N . GLY A 1 118 ? -8.791 -2.780 -6.476 1.00 79.75 118 GLY A N 1
ATOM 923 C CA . GLY A 1 118 ? -9.539 -4.041 -6.455 1.00 79.75 118 GLY A CA 1
ATOM 924 C C . GLY A 1 118 ? -10.883 -3.851 -5.745 1.00 79.75 118 GLY A C 1
ATOM 925 O O . GLY A 1 118 ? -11.555 -2.848 -5.965 1.00 79.75 118 GLY A O 1
ATOM 926 N N . ASP A 1 119 ? -11.210 -4.745 -4.813 1.00 72.19 119 ASP A N 1
ATOM 927 C CA . ASP A 1 119 ?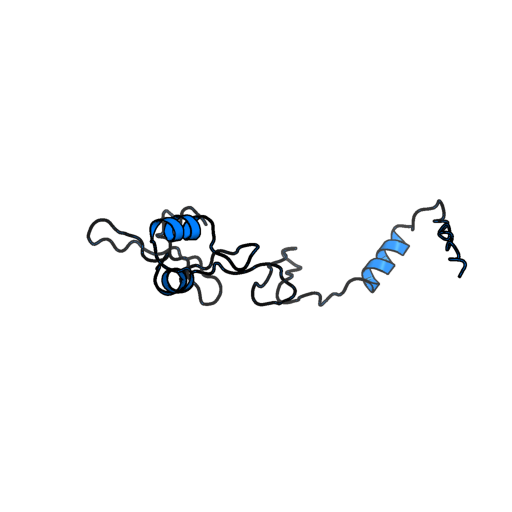 -12.455 -4.688 -4.027 1.00 72.19 119 ASP A CA 1
ATOM 928 C C . ASP A 1 119 ? -12.388 -3.739 -2.807 1.00 72.19 119 ASP A C 1
ATOM 930 O O . ASP A 1 119 ? -13.308 -3.681 -1.983 1.00 72.19 119 ASP A O 1
ATOM 934 N N . ALA A 1 120 ? -11.287 -2.998 -2.631 1.00 69.00 120 ALA A N 1
ATOM 935 C CA . ALA A 1 120 ? -11.095 -2.103 -1.493 1.00 69.00 120 ALA A CA 1
ATOM 936 C C . ALA A 1 120 ? -11.249 -0.623 -1.880 1.00 69.00 120 ALA A C 1
ATOM 938 O O . ALA A 1 120 ? -10.477 -0.083 -2.671 1.00 69.00 120 ALA A O 1
ATOM 939 N N . HIS A 1 121 ? -12.177 0.079 -1.218 1.00 74.81 121 HIS A N 1
ATOM 940 C CA . HIS A 1 121 ? -12.293 1.540 -1.295 1.00 74.81 121 HIS A CA 1
ATOM 941 C C . HIS A 1 121 ? -11.483 2.225 -0.191 1.00 74.81 121 HIS A C 1
ATOM 943 O O . HIS A 1 121 ? -11.376 1.733 0.942 1.00 74.81 121 HIS A O 1
ATOM 949 N N . CYS A 1 122 ? -10.971 3.419 -0.484 1.00 78.00 122 CYS A N 1
ATOM 950 C CA . CYS A 1 122 ? -10.394 4.285 0.533 1.00 78.00 122 CYS A CA 1
ATOM 951 C C . CYS A 1 122 ? -11.451 4.666 1.592 1.00 78.00 122 CYS A C 1
ATOM 953 O O . CYS A 1 122 ? -12.477 5.270 1.292 1.00 78.00 122 CYS A O 1
ATOM 955 N N . GLY A 1 123 ? -11.188 4.334 2.860 1.00 75.06 123 GLY A N 1
ATOM 956 C CA . GLY A 1 123 ? -12.095 4.627 3.978 1.00 75.06 123 GLY A CA 1
ATOM 957 C C . GLY A 1 123 ? -12.065 6.069 4.490 1.00 75.06 123 GLY A C 1
ATOM 958 O O . GLY A 1 123 ? -12.794 6.388 5.422 1.00 75.06 123 GLY A O 1
ATOM 959 N N . TYR A 1 124 ? -11.210 6.932 3.933 1.00 76.12 124 TYR A N 1
ATOM 960 C CA . TYR A 1 124 ? -11.131 8.336 4.339 1.00 76.12 124 TYR A CA 1
ATOM 961 C C . TYR A 1 124 ? -12.262 9.163 3.715 1.00 76.12 124 TYR A C 1
ATOM 963 O O . TYR A 1 124 ? -12.706 8.860 2.602 1.00 76.12 124 TYR A O 1
ATOM 971 N N . PRO A 1 125 ? -12.702 10.242 4.385 1.00 77.81 125 PRO A N 1
ATOM 972 C CA . PRO A 1 125 ? -13.645 11.171 3.792 1.00 77.81 125 PRO A CA 1
ATOM 973 C C . PRO A 1 125 ? -12.974 11.917 2.632 1.00 77.81 125 PRO A C 1
ATOM 975 O O . PRO A 1 125 ? -11.785 12.246 2.688 1.00 77.81 125 PRO A O 1
ATOM 978 N N . SER A 1 126 ? -13.744 12.185 1.582 1.00 83.44 126 SER A N 1
ATOM 979 C CA . SER A 1 126 ? -13.350 13.098 0.515 1.00 83.44 126 SER A CA 1
ATOM 980 C C . SER A 1 126 ? -13.141 14.494 1.103 1.00 83.44 126 SER A C 1
ATOM 982 O O . SER A 1 126 ? -14.006 15.002 1.816 1.00 83.44 126 SER A O 1
ATOM 984 N N . SER A 1 127 ? -12.019 15.130 0.774 1.00 82.12 127 SER A N 1
ATOM 985 C CA . SER A 1 127 ? -11.740 16.527 1.111 1.00 82.12 127 SER A CA 1
ATOM 986 C C . SER A 1 127 ? -12.057 17.452 -0.065 1.00 82.12 127 SER A C 1
ATOM 988 O O . SER A 1 127 ? -12.804 18.413 0.095 1.00 82.12 127 SER A O 1
ATOM 990 N N . ALA A 1 128 ? -11.554 17.142 -1.261 1.00 80.62 128 ALA A N 1
ATOM 991 C CA . ALA A 1 128 ? -11.795 17.911 -2.479 1.00 80.62 128 ALA A CA 1
ATOM 992 C C . ALA A 1 128 ? -11.881 16.978 -3.689 1.00 80.62 128 ALA A C 1
ATOM 994 O O . ALA A 1 128 ? -11.177 15.980 -3.756 1.00 80.62 128 ALA A O 1
ATOM 995 N N . LYS A 1 129 ? -12.742 17.299 -4.664 1.00 85.50 129 LYS A N 1
ATOM 996 C CA . LYS A 1 129 ? -12.874 16.551 -5.935 1.00 85.50 129 LYS A CA 1
ATOM 997 C C . LYS A 1 129 ? -13.121 15.036 -5.778 1.00 85.50 129 LYS A C 1
ATOM 999 O O . LYS A 1 129 ? -12.786 14.257 -6.668 1.00 85.50 129 LYS A O 1
ATOM 1004 N N . GLY A 1 130 ? -13.715 14.612 -4.662 1.00 85.69 130 GLY A N 1
ATOM 1005 C CA . GLY A 1 130 ? -13.985 13.200 -4.393 1.00 85.69 130 GLY A CA 1
ATOM 1006 C C . GLY A 1 130 ? -12.773 12.406 -3.898 1.00 85.69 130 GLY A C 1
ATOM 1007 O O . GLY A 1 130 ? -12.888 11.191 -3.801 1.00 85.69 130 GLY A O 1
ATOM 1008 N N . ILE A 1 131 ? -11.629 13.031 -3.600 1.00 89.62 131 ILE A N 1
ATOM 1009 C CA . ILE A 1 131 ? -10.410 12.373 -3.088 1.00 89.62 131 ILE A CA 1
ATOM 1010 C C . ILE A 1 131 ? -10.067 12.889 -1.682 1.00 89.62 131 ILE A C 1
ATOM 1012 O O . ILE A 1 131 ? -10.486 13.982 -1.300 1.00 89.62 131 ILE A O 1
ATOM 1016 N N . CYS A 1 132 ? -9.401 12.071 -0.863 1.00 85.12 132 CYS A N 1
ATOM 1017 C CA . CYS A 1 132 ? -8.982 12.455 0.492 1.00 85.12 132 CYS A CA 1
ATOM 1018 C C . CYS A 1 132 ? -7.623 13.161 0.463 1.00 85.12 132 CYS A C 1
ATOM 1020 O O . CYS A 1 132 ? -6.924 13.106 -0.526 1.00 85.12 132 CYS A O 1
ATOM 1022 N N . VAL A 1 133 ? -7.185 13.761 1.571 1.00 81.56 133 VAL A N 1
ATOM 1023 C CA . VAL A 1 133 ? -5.878 14.457 1.635 1.00 81.56 133 VAL A CA 1
ATOM 1024 C C . VAL A 1 133 ? -4.649 13.559 1.422 1.00 81.56 133 VAL A C 1
ATOM 1026 O O . VAL A 1 133 ? -3.540 14.064 1.308 1.00 81.56 133 VAL A O 1
ATOM 1029 N N . GLU A 1 134 ? -4.828 12.239 1.413 1.00 76.62 134 GLU A N 1
ATOM 1030 C CA . GLU A 1 134 ? -3.749 11.262 1.236 1.00 76.62 134 GLU A CA 1
ATOM 1031 C C . GLU A 1 134 ? -3.652 10.747 -0.215 1.00 76.62 134 GLU A C 1
ATOM 1033 O O . GLU A 1 134 ? -2.757 9.953 -0.503 1.00 76.62 134 GLU A O 1
ATOM 1038 N N . HIS A 1 135 ? -4.570 11.152 -1.104 1.00 78.75 135 HIS A N 1
ATOM 1039 C CA . HIS A 1 135 ? -4.639 10.758 -2.517 1.00 78.75 135 HIS A CA 1
ATOM 1040 C C . HIS A 1 135 ? -4.897 11.978 -3.402 1.00 78.75 135 HIS A C 1
ATOM 1042 O O . HIS A 1 135 ? -4.271 12.060 -4.477 1.00 78.75 135 HIS A O 1
#

pLDDT: mean 80.54, std 14.87, range [41.47, 97.12]

Radius of gyration: 24.9 Å; chains: 1; bounding box: 71×50×55 Å

Secondary structure (DSSP, 8-state):
-PPP--PPP-----SSPPPHHHHHHHHHHH--TTSSTTTEETTTTEE---TTSTT---EE-SSTT---EESSSS--HHHHHHHHHH-S-HHHHHHH--TT----STT--PPBP--EETTEE--SBP-BTTB-TT-

Foldseek 3Di:
DDDDDDDPDPPPDDPDPDDPVNVVVVCVVVDDPVVPVVQQDPVVRGGHDDQPPPVDQWHAALQPQGRDIDNDNHHDPVLVVVVVVPPDDRNCSSDPPHPLPDPDDPDDPAQFQPDDDVPHGHSHHDDPPSHNPVD

Organism: NCBI:txid565073